Protein AF-A0A1A6GNC2-F1 (afdb_monomer_lite)

Radius of gyration: 44.25 Å; chains: 1; bounding box: 92×24×127 Å

Secondary structure (DSSP, 8-state):
-HHHHHHHHHHHHHHHHHHHHHHHHHHHHHHHHHHHHHHHHHHHHHHHHHHHHHHHHHHHHHHHHHHHHHHHHHHHHHS---HHHHHHHHH--SSSHHHHHHHHHHHHHHHHHHT--PPTTGGG-HHHHHHHHHHHHHHHHHH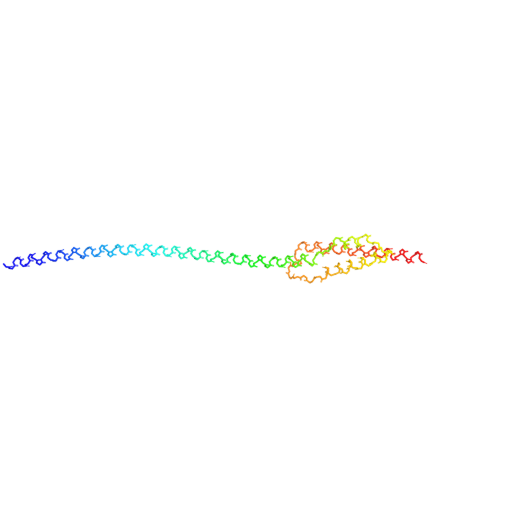HHHHHHHHHHHH--

Sequence (157 aa):
ANIQSIMASEKQVNILMQLLDEALKEVDQIELKLSSYEEMLQSVKEQMDQISESNHLIHLSNTNNVKLLSEIEFLVNHMDLAKGHIKALQEGDLASSRGIEACTNAADALLQCMNVALRPGHDMLLAIKQQQQRFSDLREHFARRLASHLNNVFVQQ

Structure (mmCIF, N/CA/C/O backbone):
data_AF-A0A1A6GNC2-F1
#
_entry.id   AF-A0A1A6GNC2-F1
#
loop_
_atom_site.group_PDB
_atom_site.id
_atom_site.type_symbol
_atom_site.label_atom_id
_atom_site.label_alt_id
_atom_site.label_comp_id
_atom_site.label_asym_id
_atom_site.label_entity_id
_atom_site.label_seq_id
_atom_site.pdbx_PDB_ins_code
_atom_site.Cartn_x
_atom_site.Cartn_y
_atom_site.Cartn_z
_atom_site.occupancy
_atom_site.B_iso_or_equiv
_atom_site.auth_seq_id
_atom_site.auth_comp_id
_atom_site.auth_asym_id
_atom_site.auth_atom_id
_atom_site.pdbx_PDB_model_num
ATOM 1 N N . ALA A 1 1 ? -62.355 -11.485 84.375 1.00 57.66 1 ALA A N 1
ATOM 2 C CA . ALA A 1 1 ? -62.751 -11.406 82.954 1.00 57.66 1 ALA A CA 1
ATOM 3 C C . ALA A 1 1 ? -62.058 -10.240 82.237 1.00 57.66 1 ALA A C 1
ATOM 5 O O . ALA A 1 1 ? -61.166 -10.516 81.451 1.00 57.66 1 ALA A O 1
ATOM 6 N N . ASN A 1 2 ? -62.338 -8.967 82.565 1.00 53.59 2 ASN A N 1
ATOM 7 C CA . ASN A 1 2 ? -61.751 -7.816 81.844 1.00 53.59 2 ASN A CA 1
ATOM 8 C C . ASN A 1 2 ? -60.217 -7.737 81.862 1.00 53.59 2 ASN A C 1
ATOM 10 O O . ASN A 1 2 ? -59.617 -7.505 80.822 1.00 53.59 2 ASN A O 1
ATOM 14 N N . ILE A 1 3 ? -59.569 -7.976 83.005 1.00 56.94 3 ILE A N 1
ATOM 15 C CA . ILE A 1 3 ? -58.102 -7.871 83.107 1.00 56.94 3 ILE A CA 1
ATOM 16 C C . ILE A 1 3 ? -57.398 -8.954 82.269 1.00 56.94 3 ILE A C 1
ATOM 18 O O . ILE A 1 3 ? -56.409 -8.669 81.609 1.00 56.94 3 ILE A O 1
ATOM 22 N N . GLN A 1 4 ? -57.939 -10.176 82.216 1.00 58.88 4 GLN A N 1
ATOM 23 C CA . GLN A 1 4 ? -57.371 -11.258 81.401 1.00 58.88 4 GLN A CA 1
ATOM 24 C C . GLN A 1 4 ? -57.557 -11.027 79.893 1.00 58.88 4 GLN A C 1
ATOM 26 O O . GLN A 1 4 ? -56.637 -11.314 79.135 1.00 58.88 4 GLN A O 1
ATOM 31 N N . SER A 1 5 ? -58.694 -10.472 79.452 1.00 62.88 5 SER A N 1
ATOM 32 C CA . SER A 1 5 ? -58.892 -10.082 78.045 1.00 62.88 5 SER A CA 1
ATOM 33 C C . SER A 1 5 ? -58.015 -8.896 77.633 1.00 62.88 5 SER A C 1
ATOM 35 O O . SER A 1 5 ? -57.469 -8.911 76.535 1.00 62.88 5 SER A O 1
ATOM 37 N N . ILE A 1 6 ? -57.822 -7.908 78.516 1.00 64.94 6 ILE A N 1
ATOM 38 C CA . ILE A 1 6 ? -56.911 -6.776 78.277 1.00 64.94 6 ILE A CA 1
ATOM 39 C C . ILE A 1 6 ? -55.458 -7.269 78.185 1.00 64.94 6 ILE A C 1
ATOM 41 O O . ILE A 1 6 ? -54.775 -6.954 77.217 1.00 64.94 6 ILE A O 1
ATOM 45 N N . MET A 1 7 ? -55.010 -8.127 79.111 1.00 67.25 7 MET A N 1
ATOM 46 C CA . MET A 1 7 ? -53.660 -8.713 79.071 1.00 67.25 7 MET A CA 1
ATOM 47 C C . MET A 1 7 ? -53.435 -9.632 77.856 1.00 67.25 7 MET A C 1
ATOM 49 O O . MET A 1 7 ? -52.327 -9.696 77.325 1.00 67.25 7 MET A O 1
ATOM 53 N N . ALA A 1 8 ? -54.460 -10.359 77.396 1.00 69.38 8 ALA A N 1
ATOM 54 C CA . ALA A 1 8 ? -54.370 -11.168 76.177 1.00 69.38 8 ALA A CA 1
ATOM 55 C C . ALA A 1 8 ? -54.238 -10.295 74.916 1.00 69.38 8 ALA A C 1
ATOM 57 O O . ALA A 1 8 ? -53.436 -10.612 74.037 1.00 69.38 8 ALA A O 1
ATOM 58 N N . SER A 1 9 ? -54.962 -9.172 74.863 1.00 74.56 9 SER A N 1
ATOM 59 C CA . SER A 1 9 ? -54.850 -8.183 73.786 1.00 74.56 9 SER A CA 1
ATOM 60 C C . SER A 1 9 ? -53.475 -7.508 73.776 1.00 74.56 9 SER A C 1
ATOM 62 O O . SER A 1 9 ? -52.894 -7.314 72.715 1.00 74.56 9 SER A O 1
ATOM 64 N N . GLU A 1 10 ? -52.915 -7.201 74.945 1.00 78.88 10 GLU A N 1
ATOM 65 C CA . GLU A 1 10 ? -51.583 -6.601 75.088 1.00 78.88 10 GLU A CA 1
ATOM 66 C C . GLU A 1 10 ? -50.467 -7.556 74.624 1.00 78.88 10 GLU A C 1
ATOM 68 O O . GLU A 1 10 ? -49.532 -7.152 73.931 1.00 78.88 10 GLU A O 1
ATOM 73 N N . LYS A 1 11 ? -50.600 -8.861 74.908 1.00 80.69 11 LYS A N 1
ATOM 74 C CA . LYS A 1 11 ? -49.716 -9.891 74.336 1.00 80.69 11 LYS A CA 1
ATOM 75 C C . LYS A 1 11 ? -49.821 -9.976 72.813 1.00 80.69 11 LYS A C 1
ATOM 77 O O . LYS A 1 11 ? -48.792 -10.080 72.154 1.00 80.69 11 LYS A O 1
ATOM 82 N N . GLN A 1 12 ? -51.030 -9.932 72.253 1.00 80.69 12 GLN A N 1
ATOM 83 C CA . GLN A 1 12 ? -51.218 -9.949 70.797 1.00 80.69 12 GLN A CA 1
ATOM 84 C C . GLN A 1 12 ? -50.633 -8.707 70.118 1.00 80.69 12 GLN A C 1
ATOM 86 O O . GLN A 1 12 ? -49.996 -8.838 69.076 1.00 80.69 12 GLN A O 1
ATOM 91 N N . VAL A 1 13 ? -50.786 -7.525 70.721 1.00 86.50 13 VAL A N 1
ATOM 92 C CA . VAL A 1 13 ? -50.178 -6.282 70.220 1.00 86.50 13 VAL A CA 1
ATOM 93 C C . VAL A 1 13 ? -48.650 -6.371 70.241 1.00 86.50 13 VAL A C 1
ATOM 95 O O . VAL A 1 13 ? -48.017 -6.014 69.254 1.00 86.50 13 VAL A O 1
ATOM 98 N N . ASN A 1 14 ? -48.049 -6.917 71.301 1.00 86.81 14 ASN A N 1
ATOM 99 C CA . ASN A 1 14 ? -46.596 -7.115 71.359 1.00 86.81 14 ASN A CA 1
ATOM 100 C C . ASN A 1 14 ? -46.074 -8.083 70.285 1.00 86.81 14 ASN A C 1
ATOM 102 O O . ASN A 1 14 ? -45.029 -7.828 69.694 1.00 86.81 14 ASN A O 1
ATOM 106 N N . ILE A 1 15 ? -46.802 -9.167 69.998 1.00 89.56 15 ILE A N 1
ATOM 107 C CA . ILE A 1 15 ? -46.438 -10.098 68.916 1.00 89.56 15 ILE A CA 1
ATOM 108 C C . ILE A 1 15 ? -46.530 -9.399 67.554 1.00 89.56 15 ILE A C 1
ATOM 110 O O . ILE A 1 15 ? -45.637 -9.548 66.725 1.00 89.56 15 ILE A O 1
ATOM 114 N N . LEU A 1 16 ? -47.582 -8.608 67.323 1.00 89.62 16 LEU A N 1
ATOM 115 C CA . LEU A 1 16 ? -47.732 -7.843 66.085 1.00 89.62 16 LEU A CA 1
ATOM 116 C C . LEU A 1 16 ? -46.594 -6.826 65.900 1.00 89.62 16 LEU A C 1
ATOM 118 O O . LEU A 1 16 ? -46.073 -6.700 64.797 1.00 89.62 16 LEU A O 1
ATOM 122 N N . MET A 1 17 ? -46.186 -6.144 66.975 1.00 92.19 17 MET A N 1
ATOM 123 C CA . MET A 1 17 ? -45.038 -5.231 66.963 1.00 92.19 17 MET A CA 1
ATOM 124 C C . MET A 1 17 ? -43.734 -5.960 66.614 1.00 92.19 17 MET A C 1
ATOM 126 O O . MET A 1 17 ? -42.977 -5.469 65.787 1.00 92.19 17 MET A O 1
ATOM 130 N N . GLN A 1 18 ? -43.503 -7.157 67.163 1.00 93.06 18 GLN A N 1
ATOM 131 C CA . GLN A 1 18 ? -42.331 -7.969 66.811 1.00 93.06 18 GLN A CA 1
ATOM 132 C C . GLN A 1 18 ? -42.331 -8.397 65.340 1.00 93.06 18 GLN A C 1
ATOM 134 O O . GLN A 1 18 ? -41.301 -8.300 64.681 1.00 93.06 18 GLN A O 1
ATOM 139 N N . LEU A 1 19 ? -43.479 -8.826 64.808 1.00 93.81 19 LEU A N 1
ATOM 140 C CA . LEU A 1 19 ? -43.601 -9.200 63.395 1.00 93.81 19 LEU A CA 1
ATOM 141 C C . LEU A 1 19 ? -43.381 -8.003 62.459 1.00 93.81 19 LEU A C 1
ATOM 143 O O . LEU A 1 19 ? -42.813 -8.168 61.383 1.00 93.81 19 LEU A O 1
ATOM 147 N N . LEU A 1 20 ? -43.809 -6.800 62.859 1.00 93.75 20 LEU A N 1
ATOM 148 C CA . LEU A 1 20 ? -43.528 -5.564 62.124 1.00 93.75 20 LEU A CA 1
ATOM 149 C C . LEU A 1 20 ? -42.040 -5.208 62.159 1.00 93.75 20 LEU A C 1
ATOM 151 O O . LEU A 1 20 ? -41.492 -4.864 61.116 1.00 93.75 20 LEU A O 1
ATOM 155 N N . ASP A 1 21 ? -41.378 -5.338 63.310 1.00 94.75 21 ASP A N 1
ATOM 156 C CA . ASP A 1 21 ? -39.931 -5.119 63.427 1.00 94.75 21 ASP A CA 1
ATOM 157 C C . ASP A 1 21 ? -39.128 -6.128 62.588 1.00 94.75 21 ASP A C 1
ATOM 159 O O . ASP A 1 21 ? -38.115 -5.774 61.984 1.00 94.75 21 ASP A O 1
ATOM 163 N N . GLU A 1 22 ? -39.563 -7.388 62.531 1.00 95.31 22 GLU A N 1
ATOM 164 C CA . GLU A 1 22 ? -38.965 -8.406 61.660 1.00 95.31 22 GLU A CA 1
ATOM 165 C C . GLU A 1 22 ? -39.193 -8.087 60.181 1.00 95.31 22 GLU A C 1
ATOM 167 O O . GLU A 1 22 ? -38.243 -8.113 59.401 1.00 95.31 22 GLU A O 1
ATOM 172 N N . ALA A 1 23 ? -40.416 -7.715 59.796 1.00 94.75 23 ALA A N 1
ATOM 173 C CA . ALA A 1 23 ? -40.721 -7.313 58.426 1.00 94.75 23 ALA A CA 1
ATOM 174 C C . ALA A 1 23 ? -39.922 -6.072 57.995 1.00 94.75 23 ALA A C 1
ATOM 176 O O . ALA A 1 23 ? -39.425 -6.037 56.873 1.00 94.75 23 ALA A O 1
ATOM 177 N N . LEU A 1 24 ? -39.750 -5.086 58.883 1.00 95.75 24 LEU A N 1
ATOM 178 C CA . LEU A 1 24 ? -38.905 -3.915 58.637 1.00 95.75 24 LEU A CA 1
ATOM 179 C C . LEU A 1 24 ? -37.448 -4.320 58.394 1.00 95.75 24 LEU A C 1
ATOM 181 O O . LEU A 1 24 ? -36.863 -3.903 57.402 1.00 95.75 24 LEU A O 1
ATOM 185 N N . LYS A 1 25 ? -36.886 -5.209 59.223 1.00 96.12 25 LYS A N 1
ATOM 186 C CA . LYS A 1 25 ? -35.518 -5.719 59.021 1.00 96.12 25 LYS A CA 1
ATOM 187 C C . LYS A 1 25 ? -35.349 -6.478 57.708 1.00 96.12 25 LYS A C 1
ATOM 189 O O . LYS A 1 25 ? -34.289 -6.395 57.091 1.00 96.12 25 LYS A O 1
ATOM 194 N N . GLU A 1 26 ? -36.349 -7.254 57.298 1.00 96.44 26 GLU A N 1
ATOM 195 C CA . GLU A 1 26 ? -36.322 -7.950 56.007 1.00 96.44 26 GLU A CA 1
ATOM 196 C C . GLU A 1 26 ? -36.377 -6.956 54.839 1.00 96.44 26 GLU A C 1
ATOM 198 O O . GLU A 1 26 ? -35.635 -7.113 53.868 1.00 96.44 26 GLU A O 1
ATOM 203 N N . VAL A 1 27 ? -37.187 -5.896 54.945 1.00 97.38 27 VAL A N 1
ATOM 204 C CA . VAL A 1 27 ? -37.217 -4.806 53.957 1.00 97.38 27 VAL A CA 1
ATOM 205 C C . VAL A 1 27 ? -35.861 -4.103 53.877 1.00 97.38 27 VAL A C 1
ATOM 207 O O . VAL A 1 27 ? -35.333 -3.980 52.774 1.00 97.38 27 VAL A O 1
ATOM 210 N N . ASP A 1 28 ? -35.241 -3.757 55.008 1.00 96.88 28 ASP A N 1
ATOM 211 C CA . ASP A 1 28 ? -33.906 -3.139 55.040 1.00 96.88 28 ASP A CA 1
ATOM 212 C C . ASP A 1 28 ? -32.854 -4.025 54.343 1.00 96.88 28 ASP A C 1
ATOM 214 O O . ASP A 1 28 ? -32.005 -3.553 53.582 1.00 96.88 28 ASP A O 1
ATOM 218 N N . GLN A 1 29 ? -32.913 -5.345 54.553 1.00 97.25 29 GLN A N 1
ATOM 219 C CA . GLN A 1 29 ? -32.022 -6.287 53.868 1.00 97.25 29 GLN A CA 1
ATOM 220 C C . GLN A 1 29 ? -32.273 -6.353 52.359 1.00 97.25 29 GLN A C 1
ATOM 222 O O . GLN A 1 29 ? -31.327 -6.544 51.587 1.00 97.25 29 GLN A O 1
ATOM 227 N N . ILE A 1 30 ? -33.531 -6.251 51.927 1.00 97.19 30 ILE A N 1
ATOM 228 C CA . ILE A 1 30 ? -33.885 -6.209 50.506 1.00 97.19 30 ILE A CA 1
ATOM 229 C C . ILE A 1 30 ? -33.361 -4.917 49.878 1.00 97.19 30 ILE A C 1
ATOM 231 O O . ILE A 1 30 ? -32.757 -4.990 48.809 1.00 97.19 30 ILE A O 1
ATOM 235 N N . GLU A 1 31 ? -33.521 -3.770 50.539 1.00 97.12 31 GLU A N 1
ATOM 236 C CA . GLU A 1 31 ? -32.991 -2.488 50.065 1.00 97.12 31 GLU A CA 1
ATOM 237 C C . GLU A 1 31 ? -31.472 -2.549 49.876 1.00 97.12 31 GLU A C 1
ATOM 239 O O . GLU A 1 31 ? -30.977 -2.228 48.797 1.00 97.12 31 GLU A O 1
ATOM 244 N N . LEU A 1 32 ? -30.735 -3.083 50.856 1.00 97.50 32 LEU A N 1
ATOM 245 C CA . LEU A 1 32 ? -29.282 -3.259 50.748 1.00 97.50 32 LEU A CA 1
ATOM 246 C C . LEU A 1 32 ? -28.876 -4.150 49.563 1.00 97.50 32 LEU A C 1
ATOM 248 O O . LEU A 1 32 ? -27.915 -3.850 48.850 1.00 97.50 32 LEU A O 1
ATOM 252 N N . LYS A 1 33 ? -29.604 -5.250 49.328 1.00 97.44 33 LYS A N 1
ATOM 253 C CA . LYS A 1 33 ? -29.352 -6.135 48.177 1.00 97.44 33 LYS A CA 1
ATOM 254 C C . LYS A 1 33 ? -29.644 -5.431 46.855 1.00 97.44 33 LYS A C 1
ATOM 256 O O . LYS A 1 33 ? -28.870 -5.590 45.914 1.00 97.44 33 LYS A O 1
ATOM 261 N N . LEU A 1 34 ? -30.727 -4.656 46.781 1.00 97.75 34 LEU A N 1
ATOM 262 C CA . LEU A 1 34 ? -31.073 -3.883 45.589 1.00 97.75 34 LEU A CA 1
ATOM 263 C C . LEU A 1 34 ? -30.001 -2.839 45.273 1.00 97.75 34 LEU A C 1
ATOM 265 O O . LEU A 1 34 ? -29.560 -2.784 44.128 1.00 97.75 34 LEU A O 1
ATOM 269 N N . SER A 1 35 ? -29.513 -2.099 46.273 1.00 97.69 35 SER A N 1
ATOM 270 C CA . SER A 1 35 ? -28.407 -1.155 46.082 1.00 97.69 35 SER A CA 1
ATOM 271 C C . SER A 1 35 ? -27.143 -1.852 45.571 1.00 97.69 35 SER A C 1
ATOM 273 O O . SER A 1 35 ? -26.527 -1.386 44.616 1.00 97.69 35 SER A O 1
ATOM 275 N N . SER A 1 36 ? -26.794 -3.019 46.124 1.00 97.56 36 SER A N 1
ATOM 276 C CA . SER A 1 36 ? -25.643 -3.795 45.641 1.00 97.56 36 SER A CA 1
ATOM 277 C C . SER A 1 36 ? -25.807 -4.263 44.189 1.00 97.56 36 SER A C 1
ATOM 279 O O . SER A 1 36 ? -24.842 -4.255 43.420 1.00 97.56 36 SER A O 1
ATOM 281 N N . TYR A 1 37 ? -27.017 -4.659 43.786 1.00 97.94 37 TYR A N 1
ATOM 282 C CA . TYR A 1 37 ? -27.285 -5.025 42.396 1.00 97.94 37 TYR A CA 1
ATOM 283 C C . TYR A 1 37 ? -27.235 -3.825 41.455 1.00 97.94 37 TYR A C 1
ATOM 285 O O . TYR A 1 37 ? -26.722 -3.963 40.346 1.00 97.94 37 TYR A O 1
ATOM 293 N N . GLU A 1 38 ? -27.722 -2.661 41.877 1.00 97.56 38 GLU A N 1
ATOM 294 C CA . GLU A 1 38 ? -27.645 -1.434 41.086 1.00 97.56 38 GLU A CA 1
ATOM 295 C C . GLU A 1 38 ? -26.189 -1.020 40.832 1.00 97.56 38 GLU A C 1
ATOM 297 O O . GLU A 1 38 ? -25.813 -0.778 39.684 1.00 97.56 38 GLU A O 1
ATOM 302 N N . GLU A 1 39 ? -25.336 -1.061 41.861 1.00 97.50 39 GLU A N 1
ATOM 303 C CA . GLU A 1 39 ? -23.894 -0.814 41.723 1.00 97.50 39 GLU A CA 1
ATOM 304 C C . GLU A 1 39 ? -23.226 -1.807 40.760 1.00 97.50 39 GLU A C 1
ATOM 306 O O . GLU A 1 39 ? -22.443 -1.418 39.888 1.00 97.50 39 GLU A O 1
ATOM 311 N N . MET A 1 40 ? -23.561 -3.097 40.868 1.00 97.50 40 MET A N 1
ATOM 312 C CA . MET A 1 40 ? -23.020 -4.125 39.977 1.00 97.50 40 MET A CA 1
ATOM 313 C C . MET A 1 40 ? -23.454 -3.907 38.524 1.00 97.50 40 MET A C 1
ATOM 315 O O . MET A 1 40 ? -22.629 -4.002 37.615 1.00 97.50 40 MET A O 1
ATOM 319 N N . LEU A 1 41 ? -24.732 -3.597 38.290 1.00 97.81 41 LEU A N 1
ATOM 320 C CA . LEU A 1 41 ? -25.258 -3.328 36.952 1.00 97.81 41 LEU A CA 1
ATOM 321 C C . LEU A 1 41 ? -24.622 -2.080 36.339 1.00 97.81 41 LEU A C 1
ATOM 323 O O . LEU A 1 41 ? -24.291 -2.089 35.152 1.00 97.81 41 LEU A O 1
ATOM 327 N N . GLN A 1 42 ? -24.405 -1.039 37.141 1.00 97.88 42 GLN A N 1
ATOM 328 C CA . GLN A 1 42 ? -23.724 0.171 36.700 1.00 97.88 42 GLN A CA 1
ATOM 329 C C . GLN A 1 42 ? -22.273 -0.126 36.294 1.00 97.88 42 GLN A C 1
ATOM 331 O O . GLN A 1 42 ? -21.848 0.276 35.212 1.00 97.88 42 GLN A O 1
ATOM 336 N N . SER A 1 43 ? -21.547 -0.925 37.083 1.00 97.69 43 SER A N 1
ATOM 337 C CA . SER A 1 43 ? -20.186 -1.353 36.734 1.00 97.69 43 SER A CA 1
ATOM 338 C C . SER A 1 43 ? -20.143 -2.177 35.440 1.00 97.69 43 SER A C 1
ATOM 340 O O . SER A 1 43 ? -19.301 -1.936 34.574 1.00 97.69 43 SER A O 1
ATOM 342 N N . VAL A 1 44 ? -21.078 -3.117 35.264 1.00 98.06 44 VAL A N 1
ATOM 343 C CA . VAL A 1 44 ? -21.183 -3.918 34.031 1.00 98.06 44 VAL A CA 1
ATOM 344 C C . VAL A 1 44 ? -21.476 -3.030 32.822 1.00 98.06 44 VAL A C 1
ATOM 346 O O . VAL A 1 44 ? -20.895 -3.236 31.757 1.00 98.06 44 VAL A O 1
ATOM 349 N N . LYS A 1 45 ? -22.346 -2.027 32.974 1.00 97.75 45 LYS A N 1
ATOM 350 C CA . LYS A 1 45 ? -22.662 -1.071 31.910 1.00 97.75 45 LYS A CA 1
ATOM 351 C C . LYS A 1 45 ? -21.429 -0.274 31.486 1.00 97.75 45 LYS A C 1
ATOM 353 O O . LYS A 1 45 ? -21.129 -0.220 30.299 1.00 97.75 45 LYS A O 1
ATOM 358 N N . GLU A 1 46 ? -20.681 0.270 32.442 1.00 97.56 46 GLU A N 1
ATOM 359 C CA . GLU A 1 46 ? -19.445 1.012 32.161 1.00 97.56 46 GLU A CA 1
ATOM 360 C C . GLU A 1 46 ? -18.406 0.146 31.441 1.00 97.56 46 GLU A C 1
ATOM 362 O O . GLU A 1 46 ? -17.764 0.593 30.490 1.00 97.56 46 GLU A O 1
ATOM 367 N N . GLN A 1 47 ? -18.273 -1.121 31.842 1.00 97.75 47 GLN A N 1
ATOM 368 C CA . GLN A 1 47 ? -17.402 -2.072 31.152 1.00 97.75 47 GLN A CA 1
ATOM 369 C C . GLN A 1 47 ? -17.882 -2.363 29.724 1.00 97.75 47 GLN A C 1
ATOM 371 O O . GLN A 1 47 ? -17.064 -2.429 28.806 1.00 97.75 47 GLN A O 1
ATOM 376 N N . MET A 1 48 ? -19.192 -2.514 29.502 1.00 97.31 48 MET A N 1
ATOM 377 C CA . MET A 1 48 ? -19.741 -2.698 28.154 1.00 97.31 48 MET A CA 1
ATOM 378 C C . MET A 1 48 ? -19.496 -1.485 27.257 1.00 97.31 48 MET A C 1
ATOM 380 O O . MET A 1 48 ? -19.144 -1.668 26.090 1.00 97.31 48 MET A O 1
ATOM 384 N N . ASP A 1 49 ? -19.627 -0.271 27.789 1.00 97.81 49 ASP A N 1
ATOM 385 C CA . ASP A 1 49 ? -19.357 0.959 27.043 1.00 97.81 49 ASP A CA 1
ATOM 386 C C . ASP A 1 49 ? -17.882 1.019 26.606 1.00 97.81 49 ASP A C 1
ATOM 388 O O . ASP A 1 49 ? -17.591 1.258 25.431 1.00 97.81 49 ASP A O 1
ATOM 392 N N . GLN A 1 50 ? -16.949 0.672 27.502 1.00 97.69 50 GLN A N 1
ATOM 393 C CA . GLN A 1 50 ? -15.517 0.575 27.180 1.00 97.69 50 GLN A CA 1
ATOM 394 C C . GLN A 1 50 ? -15.220 -0.495 26.118 1.00 97.69 50 GLN A C 1
ATOM 396 O O . GLN A 1 50 ? -14.427 -0.267 25.200 1.00 97.69 50 GLN A O 1
ATOM 401 N N . ILE A 1 51 ? -15.860 -1.666 26.207 1.00 97.56 51 ILE A N 1
ATOM 402 C CA . ILE A 1 51 ? -15.712 -2.736 25.208 1.00 97.56 51 ILE A CA 1
ATOM 403 C C . ILE A 1 51 ? -16.251 -2.281 23.848 1.00 97.56 51 ILE A C 1
ATOM 405 O O . ILE A 1 51 ? -15.631 -2.548 22.817 1.00 97.56 51 ILE A O 1
ATOM 409 N N . SER A 1 52 ? -17.390 -1.589 23.829 1.00 97.81 52 SER A N 1
ATOM 410 C CA . SER A 1 52 ? -17.998 -1.059 22.608 1.00 97.81 52 SER A CA 1
ATOM 411 C C . SER A 1 52 ? -17.073 -0.059 21.911 1.00 97.81 52 SER A C 1
ATOM 413 O O . SER A 1 52 ? -16.815 -0.183 20.710 1.00 97.81 52 SER A O 1
ATOM 415 N N . GLU A 1 53 ? -16.492 0.874 22.669 1.00 97.88 53 GLU A N 1
ATOM 416 C CA . GLU A 1 53 ? -15.514 1.833 22.152 1.00 97.88 53 GLU A CA 1
ATOM 417 C C . GLU A 1 53 ? -14.253 1.129 21.628 1.00 97.88 53 GLU A C 1
ATOM 419 O O . GLU A 1 53 ? -13.804 1.396 20.510 1.00 97.88 53 GLU A O 1
ATOM 424 N N . SER A 1 54 ? -13.723 0.163 22.382 1.00 97.88 54 SER A N 1
ATOM 425 C CA . SER A 1 54 ? -12.567 -0.632 21.959 1.00 97.88 54 SER A CA 1
ATOM 426 C C . SER A 1 54 ? -12.831 -1.366 20.640 1.00 97.88 54 SER A C 1
ATOM 428 O O . SER A 1 54 ? -12.036 -1.279 19.701 1.00 97.88 54 SER A O 1
ATOM 430 N N . ASN A 1 55 ? -13.989 -2.019 20.517 1.00 98.12 55 ASN A N 1
ATOM 431 C CA . ASN A 1 55 ? -14.396 -2.694 19.288 1.00 98.12 55 ASN A CA 1
ATOM 432 C C . ASN A 1 55 ? -14.529 -1.714 18.120 1.00 98.12 55 ASN A C 1
ATOM 434 O O . ASN A 1 55 ? -14.093 -2.023 17.010 1.00 98.12 55 ASN A O 1
ATOM 438 N N . HIS A 1 56 ? -15.081 -0.520 18.352 1.00 98.19 56 HIS A N 1
ATOM 439 C CA . HIS A 1 56 ? -15.163 0.512 17.324 1.00 98.19 56 HIS A CA 1
ATOM 440 C C . HIS A 1 56 ? -13.773 0.899 16.796 1.00 98.19 56 HIS A C 1
ATOM 442 O O . HIS A 1 56 ? -13.562 0.934 15.580 1.00 98.19 56 HIS A O 1
ATOM 448 N N . LEU A 1 57 ? -12.801 1.106 17.689 1.00 98.25 57 LEU A N 1
ATOM 449 C CA . LEU A 1 57 ? -11.419 1.416 17.312 1.00 98.25 57 LEU A CA 1
ATOM 450 C C . LEU A 1 57 ? -10.750 0.262 16.553 1.00 98.25 57 LEU A C 1
ATOM 452 O O . LEU A 1 57 ? -10.051 0.501 15.566 1.00 98.25 57 LEU A O 1
ATOM 456 N N . ILE A 1 58 ? -10.999 -0.987 16.956 1.00 98.25 58 ILE A N 1
ATOM 457 C CA . ILE A 1 58 ? -10.513 -2.177 16.241 1.00 98.25 58 ILE A CA 1
ATOM 458 C C . ILE A 1 58 ? -11.096 -2.226 14.825 1.00 98.25 58 ILE A C 1
ATOM 460 O O . ILE A 1 58 ? -10.356 -2.409 13.857 1.00 98.25 58 ILE A O 1
ATOM 464 N N . HIS A 1 59 ? -12.406 -2.019 14.670 1.00 98.25 59 HIS A N 1
ATOM 465 C CA . HIS A 1 59 ? -13.056 -2.000 13.360 1.00 98.25 59 HIS A CA 1
ATOM 466 C C . HIS A 1 59 ? -12.534 -0.875 12.463 1.00 98.25 59 HIS A C 1
ATOM 468 O O . HIS A 1 59 ? -12.297 -1.097 11.269 1.00 98.25 59 HIS A O 1
ATOM 474 N N . LEU A 1 60 ? -12.307 0.312 13.026 1.00 98.44 60 LEU A N 1
ATOM 475 C CA . LEU A 1 60 ? -11.722 1.437 12.305 1.00 98.44 60 LEU A CA 1
ATOM 476 C C . LEU A 1 60 ? -10.291 1.122 11.851 1.00 98.44 60 LEU A C 1
ATOM 478 O O . LEU A 1 60 ? -9.961 1.311 10.680 1.00 98.44 60 LEU A O 1
ATOM 482 N N . SER A 1 61 ? -9.464 0.580 12.748 1.00 98.44 61 SER A N 1
ATOM 483 C CA . SER A 1 61 ? -8.095 0.153 12.444 1.00 98.44 61 SER A CA 1
ATOM 484 C C . SER A 1 61 ? -8.065 -0.899 11.333 1.00 98.44 61 SER A C 1
ATOM 486 O O . SER A 1 61 ? -7.347 -0.743 10.348 1.00 98.44 61 SER A O 1
ATOM 488 N N . ASN A 1 62 ? -8.923 -1.919 11.413 1.00 98.31 62 ASN A N 1
ATOM 489 C CA . ASN A 1 62 ? -9.037 -2.949 10.380 1.00 98.31 62 ASN A CA 1
ATOM 490 C C . ASN A 1 62 ? -9.454 -2.366 9.026 1.00 98.31 62 ASN A C 1
ATOM 492 O O . ASN A 1 62 ? -8.862 -2.699 8.001 1.00 98.31 62 ASN A O 1
ATOM 496 N N . THR A 1 63 ? -10.425 -1.452 9.020 1.00 98.56 63 THR A N 1
ATOM 497 C CA . THR A 1 63 ? -10.855 -0.757 7.798 1.00 98.56 63 THR A CA 1
ATOM 498 C C . THR A 1 63 ? -9.705 0.039 7.183 1.00 98.56 63 THR A C 1
ATOM 500 O O . THR A 1 63 ? -9.497 -0.006 5.969 1.00 98.56 63 THR A O 1
ATOM 503 N N . ASN A 1 64 ? -8.931 0.741 8.011 1.00 98.31 64 ASN A N 1
ATOM 504 C CA . ASN A 1 64 ? -7.767 1.494 7.561 1.00 98.31 64 ASN A CA 1
ATOM 505 C C . ASN A 1 64 ? -6.680 0.567 7.010 1.00 98.31 64 ASN A C 1
ATOM 507 O O . ASN A 1 64 ? -6.154 0.845 5.939 1.00 98.31 64 ASN A O 1
ATOM 511 N N . ASN A 1 65 ? -6.395 -0.555 7.672 1.00 98.44 65 ASN A N 1
ATOM 512 C CA . ASN A 1 65 ? -5.403 -1.529 7.213 1.00 98.44 65 ASN A CA 1
ATOM 513 C C . ASN A 1 65 ? -5.770 -2.138 5.857 1.00 98.44 65 ASN A C 1
ATOM 515 O O . ASN A 1 65 ? -4.907 -2.237 4.990 1.00 98.44 65 ASN A O 1
ATOM 519 N N . VAL A 1 66 ? -7.042 -2.485 5.635 1.00 98.50 66 VAL A N 1
ATOM 520 C CA . VAL A 1 66 ? -7.508 -2.989 4.331 1.00 98.50 66 VAL A CA 1
ATOM 521 C C . VAL A 1 66 ? -7.334 -1.929 3.240 1.00 98.50 66 VAL A C 1
ATOM 523 O O . VAL A 1 66 ? -6.834 -2.236 2.158 1.00 98.50 66 VAL A O 1
ATOM 526 N N . LYS A 1 67 ? -7.687 -0.668 3.524 1.00 97.69 67 LYS A N 1
ATOM 527 C CA . LYS A 1 67 ? -7.485 0.438 2.575 1.00 97.69 67 LYS A CA 1
ATOM 528 C C . LYS A 1 67 ? -6.003 0.653 2.279 1.00 97.69 67 LYS A C 1
ATOM 530 O O . LYS A 1 67 ? -5.622 0.682 1.115 1.00 97.69 67 LYS A O 1
ATOM 535 N N . LEU A 1 68 ? -5.165 0.738 3.310 1.00 96.88 68 LEU A N 1
ATOM 536 C CA . LEU A 1 68 ? -3.719 0.909 3.168 1.00 96.88 68 LEU A CA 1
ATOM 537 C C . LEU A 1 68 ? -3.089 -0.225 2.358 1.00 96.88 68 LEU A C 1
ATOM 539 O O . LEU A 1 68 ? -2.285 0.047 1.470 1.00 96.88 68 LEU A O 1
ATOM 543 N N . LEU A 1 69 ? -3.484 -1.475 2.614 1.00 97.69 69 LEU A N 1
ATOM 544 C CA . LEU A 1 69 ? -3.033 -2.621 1.830 1.00 97.69 69 LEU A CA 1
ATOM 545 C C . LEU A 1 69 ? -3.398 -2.449 0.353 1.00 97.69 69 LEU A C 1
ATOM 547 O O . LEU A 1 69 ? -2.523 -2.572 -0.495 1.00 97.69 69 LEU A O 1
ATOM 551 N N . SER A 1 70 ? -4.645 -2.078 0.052 1.00 97.19 70 SER A N 1
ATOM 552 C CA . SER A 1 70 ? -5.085 -1.877 -1.334 1.00 97.19 70 SER A CA 1
ATOM 553 C C . SER A 1 70 ? -4.324 -0.755 -2.058 1.00 97.19 70 SER A C 1
ATOM 555 O O . SER A 1 70 ? -4.054 -0.861 -3.255 1.00 97.19 70 SER A O 1
ATOM 557 N N . GLU A 1 71 ? -3.938 0.308 -1.341 1.00 95.56 71 GLU A N 1
ATOM 558 C CA . GLU A 1 71 ? -3.114 1.387 -1.898 1.00 95.56 71 GLU A CA 1
ATOM 559 C C . GLU A 1 71 ? -1.679 0.917 -2.170 1.00 95.56 71 GLU A C 1
ATOM 561 O O . GLU A 1 71 ? -1.118 1.196 -3.232 1.00 95.56 71 GLU A O 1
ATOM 566 N N . ILE A 1 72 ? -1.090 0.149 -1.249 1.00 94.69 72 ILE A N 1
ATOM 567 C CA . ILE A 1 72 ? 0.251 -0.421 -1.422 1.00 94.69 72 ILE A CA 1
ATOM 568 C C . ILE A 1 72 ? 0.266 -1.425 -2.578 1.00 94.69 72 ILE A C 1
ATOM 570 O O . ILE A 1 72 ? 1.160 -1.362 -3.420 1.00 94.69 72 ILE A O 1
ATOM 574 N N . GLU A 1 73 ? -0.719 -2.317 -2.662 1.00 95.88 73 GLU A N 1
ATOM 575 C CA . GLU A 1 73 ? -0.850 -3.280 -3.760 1.00 95.88 73 GLU A CA 1
ATOM 576 C C . GLU A 1 73 ? -0.984 -2.571 -5.109 1.00 95.88 73 GLU A C 1
ATOM 578 O O . GLU A 1 73 ? -0.324 -2.953 -6.076 1.00 95.88 73 GLU A O 1
ATOM 583 N N . PHE A 1 74 ? -1.786 -1.503 -5.184 1.00 95.62 74 PHE A N 1
ATOM 584 C CA . PHE A 1 74 ? -1.871 -0.682 -6.389 1.00 95.62 74 PHE A CA 1
ATOM 585 C C . PHE A 1 74 ? -0.494 -0.148 -6.797 1.00 95.62 74 PHE A C 1
ATOM 587 O O . PHE A 1 74 ? -0.095 -0.312 -7.950 1.00 95.62 74 PHE A O 1
ATOM 594 N N . LEU A 1 75 ? 0.247 0.447 -5.859 1.00 94.62 75 LEU A N 1
ATOM 595 C CA . LEU A 1 75 ? 1.566 1.012 -6.134 1.00 94.62 75 LEU A CA 1
ATOM 596 C C . LEU A 1 75 ? 2.571 -0.059 -6.565 1.00 94.62 75 LEU A C 1
ATOM 598 O O . LEU A 1 75 ? 3.230 0.117 -7.584 1.00 94.62 75 LEU A O 1
ATOM 602 N N . VAL A 1 76 ? 2.668 -1.174 -5.842 1.00 92.19 76 VAL A N 1
ATOM 603 C CA . VAL A 1 76 ? 3.619 -2.258 -6.146 1.00 92.19 76 VAL A CA 1
ATOM 604 C C . VAL A 1 76 ? 3.351 -2.867 -7.522 1.00 92.19 76 VAL A C 1
ATOM 606 O O . VAL A 1 76 ? 4.293 -3.114 -8.268 1.00 92.19 76 VAL A O 1
ATOM 609 N N . ASN A 1 77 ? 2.083 -3.054 -7.890 1.00 91.94 77 ASN A N 1
ATOM 610 C CA . ASN A 1 77 ? 1.726 -3.672 -9.167 1.00 91.94 77 ASN A CA 1
ATOM 611 C C . ASN A 1 77 ? 1.966 -2.767 -10.385 1.00 91.94 77 ASN A C 1
ATOM 613 O O . ASN A 1 77 ? 2.088 -3.276 -11.495 1.00 91.94 77 ASN A O 1
ATOM 617 N N . HIS A 1 78 ? 2.017 -1.444 -10.202 1.00 92.62 78 HIS A N 1
ATOM 618 C CA . HIS A 1 78 ? 2.091 -0.491 -11.318 1.00 92.62 78 HIS A CA 1
ATOM 619 C C . HIS A 1 78 ? 3.410 0.296 -11.371 1.00 92.62 78 HIS A C 1
ATOM 621 O O . HIS A 1 78 ? 3.813 0.750 -12.440 1.00 92.62 78 HIS A O 1
ATOM 627 N N . MET A 1 79 ? 4.111 0.441 -10.243 1.00 93.62 79 MET A N 1
ATOM 628 C CA . MET A 1 79 ? 5.373 1.185 -10.128 1.00 93.62 79 MET A CA 1
ATOM 629 C C . MET A 1 79 ? 6.608 0.273 -10.105 1.00 93.62 79 MET A C 1
ATOM 631 O O . MET A 1 79 ? 7.683 0.703 -9.675 1.00 93.62 79 MET A O 1
ATOM 635 N N . ASP A 1 80 ? 6.487 -0.968 -10.573 1.00 92.88 80 ASP A N 1
ATOM 636 C CA . ASP A 1 80 ? 7.607 -1.898 -10.716 1.00 92.88 80 ASP A CA 1
ATOM 637 C C . ASP A 1 80 ? 7.923 -2.177 -12.187 1.00 92.88 80 ASP A C 1
ATOM 639 O O . ASP A 1 80 ? 7.033 -2.259 -13.030 1.00 92.88 80 ASP A O 1
ATOM 643 N N . LEU A 1 81 ? 9.211 -2.336 -12.487 1.00 95.81 81 LEU A N 1
ATOM 644 C CA . LEU A 1 81 ? 9.688 -2.705 -13.814 1.00 95.81 81 LEU A CA 1
ATOM 645 C C . LEU A 1 81 ? 10.562 -3.949 -13.687 1.00 95.81 81 LEU A C 1
ATOM 647 O O . LEU A 1 81 ? 11.584 -3.943 -12.996 1.00 95.81 81 LEU A O 1
ATOM 651 N N . ALA A 1 82 ? 10.191 -5.013 -14.400 1.00 96.31 82 ALA A N 1
ATOM 652 C CA . ALA A 1 82 ? 10.895 -6.284 -14.316 1.00 96.31 82 ALA A CA 1
ATOM 653 C C . ALA A 1 82 ? 12.397 -6.133 -14.620 1.00 96.31 82 ALA A C 1
ATOM 655 O O . ALA A 1 82 ? 12.806 -5.447 -15.561 1.00 96.31 82 ALA A O 1
ATOM 656 N N . LYS A 1 83 ? 13.241 -6.863 -13.876 1.00 95.94 83 LYS A N 1
ATOM 657 C CA . LYS A 1 83 ? 14.710 -6.831 -14.035 1.00 95.94 83 LYS A CA 1
ATOM 658 C C . LYS A 1 83 ? 15.171 -7.111 -15.472 1.00 95.94 83 LYS A C 1
ATOM 660 O O . LYS A 1 83 ? 16.192 -6.577 -15.895 1.00 95.94 83 LYS A O 1
ATOM 665 N N . GLY A 1 84 ? 14.430 -7.934 -16.217 1.00 97.44 84 GLY A N 1
ATOM 666 C CA . GLY A 1 84 ? 14.699 -8.203 -17.633 1.00 97.44 84 GLY A CA 1
ATOM 667 C C . GLY A 1 84 ? 14.542 -6.963 -18.517 1.00 97.44 84 GLY A C 1
ATOM 668 O O . GLY A 1 84 ? 15.408 -6.704 -19.347 1.00 97.44 84 GLY A O 1
ATOM 669 N N . HIS A 1 85 ? 13.500 -6.157 -18.289 1.00 98.06 85 HIS A N 1
ATOM 670 C CA . HIS A 1 85 ? 13.290 -4.899 -19.007 1.00 98.06 85 HIS A CA 1
ATOM 671 C C . HIS A 1 85 ? 14.367 -3.868 -18.665 1.00 98.06 85 HIS A C 1
ATOM 673 O O . HIS A 1 85 ? 14.913 -3.239 -19.567 1.00 98.06 85 HIS A O 1
ATOM 679 N N . ILE A 1 86 ? 14.749 -3.761 -17.387 1.00 97.88 86 ILE A N 1
ATOM 680 C CA . ILE A 1 86 ? 15.858 -2.890 -16.965 1.00 97.88 86 ILE A CA 1
ATOM 681 C C . ILE A 1 86 ? 17.146 -3.259 -17.717 1.00 97.88 86 ILE A C 1
ATOM 683 O O . ILE A 1 86 ? 17.777 -2.390 -18.317 1.00 97.88 86 ILE A O 1
ATOM 687 N N . LYS A 1 87 ? 17.503 -4.551 -17.754 1.00 97.81 87 LYS A N 1
ATOM 688 C CA . LYS A 1 87 ? 18.685 -5.028 -18.489 1.00 97.81 87 LYS A CA 1
ATOM 689 C C . LYS A 1 87 ? 18.595 -4.767 -19.989 1.00 97.81 87 LYS A C 1
ATOM 691 O O . LYS A 1 87 ? 19.577 -4.333 -20.580 1.00 97.81 87 LYS A O 1
ATOM 696 N N . ALA A 1 88 ? 17.436 -4.996 -20.608 1.00 97.88 88 ALA A N 1
ATOM 697 C CA . ALA A 1 88 ? 17.246 -4.718 -22.030 1.00 97.88 88 ALA A CA 1
ATOM 698 C C . ALA A 1 88 ? 17.496 -3.233 -22.351 1.00 97.88 88 ALA A C 1
ATOM 700 O O . ALA A 1 88 ? 18.247 -2.921 -23.271 1.00 97.88 88 ALA A O 1
ATOM 701 N N . LEU A 1 89 ? 16.968 -2.317 -21.536 1.00 97.69 89 LEU A N 1
ATOM 702 C CA . LEU A 1 89 ? 17.160 -0.875 -21.724 1.00 97.69 89 LEU A CA 1
ATOM 703 C C . LEU A 1 89 ? 18.608 -0.423 -21.476 1.00 97.69 89 LEU A C 1
ATOM 705 O O . LEU A 1 89 ? 19.114 0.464 -22.163 1.00 97.69 89 LEU A O 1
ATOM 709 N N . GLN A 1 90 ? 19.306 -1.026 -20.516 1.00 97.31 90 GLN A N 1
ATOM 710 C CA . GLN A 1 90 ? 20.686 -0.645 -20.199 1.00 97.31 90 GLN A CA 1
ATOM 711 C C . GLN A 1 90 ? 21.706 -1.247 -21.173 1.00 97.31 90 GLN A C 1
ATOM 713 O O . GLN A 1 90 ? 22.598 -0.543 -21.642 1.00 97.31 90 GLN A O 1
ATOM 718 N N . GLU A 1 91 ? 21.555 -2.530 -21.500 1.00 96.00 91 GLU A N 1
ATOM 719 C CA . GLU A 1 91 ? 22.603 -3.357 -22.114 1.00 96.00 91 GLU A CA 1
ATOM 720 C C . GLU A 1 91 ? 22.130 -4.120 -23.365 1.00 96.00 91 GLU A C 1
ATOM 722 O O . GLU A 1 91 ? 22.951 -4.687 -24.082 1.00 96.00 91 GLU A O 1
ATOM 727 N N . GLY A 1 92 ? 20.828 -4.143 -23.670 1.00 94.25 92 GLY A N 1
ATOM 728 C CA . GLY A 1 92 ? 20.259 -4.962 -24.748 1.00 94.25 92 GLY A CA 1
ATOM 729 C C . GLY A 1 92 ? 20.761 -4.569 -26.133 1.00 94.25 92 GLY A C 1
ATOM 730 O O . GLY A 1 92 ? 20.719 -3.397 -26.485 1.00 94.25 92 GLY A O 1
ATOM 731 N N . ASP A 1 93 ? 21.267 -5.520 -26.910 1.00 94.12 93 ASP A N 1
ATOM 732 C CA . ASP A 1 93 ? 21.851 -5.264 -28.231 1.00 94.12 93 ASP A CA 1
ATOM 733 C C . ASP A 1 93 ? 20.882 -4.521 -29.175 1.00 94.12 93 ASP A C 1
ATOM 735 O O . ASP A 1 93 ? 19.735 -4.921 -29.337 1.00 94.12 93 ASP A O 1
ATOM 739 N N . LEU A 1 94 ? 21.346 -3.437 -29.800 1.00 94.88 94 LEU A N 1
ATOM 740 C CA . LEU A 1 94 ? 20.543 -2.618 -30.715 1.00 94.88 94 LEU A CA 1
ATOM 741 C C . LEU A 1 94 ? 20.769 -2.969 -32.194 1.00 94.88 94 LEU A C 1
ATOM 743 O O . LEU A 1 94 ? 20.063 -2.4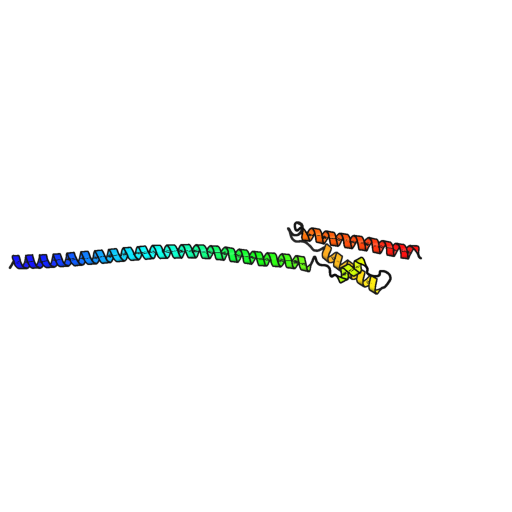45 -33.046 1.00 94.88 94 LEU A O 1
ATOM 747 N N . ALA A 1 95 ? 21.719 -3.857 -32.507 1.00 93.12 95 ALA A N 1
ATOM 748 C CA . ALA A 1 95 ? 22.006 -4.277 -33.878 1.00 93.12 95 ALA A CA 1
ATOM 749 C C . ALA A 1 95 ? 21.227 -5.536 -34.301 1.00 93.12 95 ALA A C 1
ATOM 751 O O . ALA A 1 95 ? 20.957 -5.726 -35.487 1.00 93.12 95 ALA A O 1
ATOM 752 N N . SER A 1 96 ? 20.859 -6.411 -33.359 1.00 95.50 96 SER A N 1
ATOM 753 C CA . SER A 1 96 ? 20.080 -7.617 -33.659 1.00 95.50 96 SER A CA 1
ATOM 754 C C . SER A 1 96 ? 18.572 -7.386 -33.568 1.00 95.50 96 SER A C 1
ATOM 756 O O . SER A 1 96 ? 18.074 -6.730 -32.656 1.00 95.50 96 SER A O 1
ATOM 758 N N . SER A 1 97 ? 17.814 -8.021 -34.469 1.00 95.19 97 SER A N 1
ATOM 759 C CA . SER A 1 97 ? 16.341 -7.966 -34.470 1.00 95.19 97 SER A CA 1
ATOM 760 C C . SER A 1 97 ? 15.734 -8.368 -33.118 1.00 95.19 97 SER A C 1
ATOM 762 O O . SER A 1 97 ? 14.847 -7.680 -32.619 1.00 95.19 97 SER A O 1
ATOM 764 N N . ARG A 1 98 ? 16.268 -9.418 -32.479 1.00 95.50 98 ARG A N 1
ATOM 765 C CA . ARG A 1 98 ? 15.828 -9.867 -31.149 1.00 95.50 98 ARG A CA 1
ATOM 766 C C . ARG A 1 98 ? 16.116 -8.836 -30.055 1.00 95.50 98 ARG A C 1
ATOM 768 O O . ARG A 1 98 ? 15.320 -8.681 -29.132 1.00 95.50 98 ARG A O 1
ATOM 775 N N . GLY A 1 99 ? 17.269 -8.174 -30.117 1.00 95.81 99 GLY A N 1
ATOM 776 C CA . GLY A 1 99 ? 17.648 -7.165 -29.136 1.00 95.81 99 GLY A CA 1
ATOM 777 C C . GLY A 1 99 ? 16.828 -5.879 -29.277 1.00 95.81 99 GLY A C 1
ATOM 778 O O . GLY A 1 99 ? 16.384 -5.336 -28.265 1.00 95.81 99 GLY A O 1
ATOM 779 N N . ILE A 1 100 ? 16.514 -5.473 -30.513 1.00 96.38 100 ILE A N 1
ATOM 780 C CA . ILE A 1 100 ? 15.583 -4.373 -30.804 1.00 96.38 100 ILE A CA 1
ATOM 781 C C . ILE A 1 100 ? 14.199 -4.687 -30.232 1.00 96.38 100 ILE A C 1
ATOM 783 O O . ILE A 1 100 ? 13.673 -3.888 -29.466 1.00 96.38 100 ILE A O 1
ATOM 787 N N . GLU A 1 101 ? 13.639 -5.864 -30.523 1.00 97.62 101 GLU A N 1
ATOM 788 C CA . GLU A 1 101 ? 12.326 -6.275 -30.006 1.00 97.62 101 GLU A CA 1
ATOM 789 C C . GLU A 1 101 ? 12.289 -6.275 -28.468 1.00 97.62 101 GLU A C 1
ATOM 791 O O . GLU A 1 101 ? 11.351 -5.759 -27.856 1.00 97.62 101 GLU A O 1
ATOM 796 N N . ALA A 1 102 ? 13.340 -6.789 -27.820 1.00 97.56 102 ALA A N 1
ATOM 797 C CA . ALA A 1 102 ? 13.455 -6.768 -26.364 1.00 97.56 102 ALA A CA 1
ATOM 798 C C . ALA A 1 102 ? 13.518 -5.338 -25.798 1.00 97.56 102 ALA A C 1
ATOM 800 O O . ALA A 1 102 ? 12.878 -5.058 -24.781 1.00 97.56 102 ALA A O 1
ATOM 801 N N . CYS A 1 103 ? 14.263 -4.437 -26.445 1.00 97.75 103 CYS A N 1
ATOM 802 C CA . CYS A 1 103 ? 14.345 -3.029 -26.059 1.00 97.75 103 CYS A CA 1
ATOM 803 C C . CYS A 1 103 ? 13.012 -2.301 -26.255 1.00 97.75 103 CYS A C 1
ATOM 805 O O . CYS A 1 103 ? 12.617 -1.541 -25.376 1.00 97.75 103 CYS A O 1
ATOM 807 N N . THR A 1 104 ? 12.303 -2.555 -27.358 1.00 97.56 104 THR A N 1
ATOM 808 C CA . THR A 1 104 ? 10.981 -1.974 -27.633 1.00 97.56 104 THR A CA 1
ATOM 809 C C . THR A 1 104 ? 9.972 -2.399 -26.574 1.00 97.56 104 THR A C 1
ATOM 811 O O . THR A 1 104 ? 9.393 -1.543 -25.913 1.00 97.56 104 THR A O 1
ATOM 814 N N . ASN A 1 105 ? 9.856 -3.704 -26.309 1.00 98.00 105 ASN A N 1
ATOM 815 C CA . ASN A 1 105 ? 8.966 -4.220 -25.265 1.00 98.00 105 ASN A CA 1
ATOM 816 C C . ASN A 1 105 ? 9.301 -3.636 -23.881 1.00 98.00 105 ASN A C 1
ATOM 818 O O . ASN A 1 105 ? 8.414 -3.320 -23.092 1.00 98.00 105 ASN A O 1
ATOM 822 N N . ALA A 1 106 ? 10.592 -3.480 -23.570 1.00 98.19 106 ALA A N 1
ATOM 823 C CA . ALA A 1 106 ? 11.028 -2.878 -22.316 1.00 98.19 106 ALA A CA 1
ATOM 824 C C . ALA A 1 106 ? 10.741 -1.370 -22.234 1.00 98.19 106 ALA A C 1
ATOM 826 O O . ALA A 1 106 ? 10.407 -0.877 -21.157 1.00 98.19 106 ALA A O 1
ATOM 827 N N . ALA A 1 107 ? 10.858 -0.645 -23.347 1.00 97.81 107 ALA A N 1
ATOM 828 C CA . ALA A 1 107 ? 10.537 0.775 -23.425 1.00 97.81 107 ALA A CA 1
ATOM 829 C C . ALA A 1 107 ? 9.031 1.015 -23.264 1.00 97.81 107 ALA A C 1
ATOM 831 O O . ALA A 1 107 ? 8.645 1.924 -22.530 1.00 97.81 107 ALA A O 1
ATOM 832 N N . ASP A 1 108 ? 8.195 0.164 -23.863 1.00 97.69 108 ASP A N 1
ATOM 833 C CA . ASP A 1 108 ? 6.741 0.205 -23.692 1.00 97.69 108 ASP A CA 1
ATOM 834 C C . ASP A 1 108 ? 6.345 -0.072 -22.238 1.00 97.69 108 ASP A C 1
ATOM 836 O O . ASP A 1 108 ? 5.559 0.679 -21.659 1.00 97.69 108 ASP A O 1
ATOM 840 N N . ALA A 1 109 ? 6.941 -1.090 -21.608 1.00 97.56 109 ALA A N 1
ATOM 841 C CA . ALA A 1 109 ? 6.722 -1.379 -20.191 1.00 97.56 109 ALA A CA 1
ATOM 842 C C . ALA A 1 109 ? 7.142 -0.200 -19.294 1.00 97.56 109 ALA A C 1
ATOM 844 O O . ALA A 1 109 ? 6.389 0.211 -18.413 1.00 97.56 109 ALA A O 1
ATOM 845 N N . LEU A 1 110 ? 8.310 0.402 -19.548 1.00 97.75 110 LEU A N 1
ATOM 846 C CA . LEU A 1 110 ? 8.764 1.585 -18.813 1.00 97.75 110 LEU A CA 1
ATOM 847 C C . LEU A 1 110 ? 7.798 2.766 -18.995 1.00 97.75 110 LEU A C 1
ATOM 849 O O . LEU A 1 110 ? 7.469 3.439 -18.019 1.00 97.75 110 LEU A O 1
ATOM 853 N N . LEU A 1 111 ? 7.314 3.010 -20.216 1.00 96.12 111 LEU A N 1
ATOM 854 C CA . LEU A 1 111 ? 6.350 4.073 -20.499 1.00 96.12 111 LEU A CA 1
ATOM 855 C C . LEU A 1 111 ? 5.027 3.854 -19.754 1.00 96.12 111 LEU A C 1
ATOM 857 O O . LEU A 1 111 ? 4.475 4.807 -19.204 1.00 96.12 111 LEU A O 1
ATOM 861 N N . GLN A 1 112 ? 4.542 2.611 -19.699 1.00 95.25 112 GLN A N 1
ATOM 862 C CA . GLN A 1 112 ? 3.352 2.251 -18.927 1.00 95.25 112 GLN A CA 1
ATOM 863 C C . GLN A 1 112 ? 3.540 2.569 -17.441 1.00 95.25 112 GLN A C 1
ATOM 865 O O . GLN A 1 112 ? 2.702 3.268 -16.875 1.00 95.25 112 GLN A O 1
ATOM 870 N N . CYS A 1 113 ? 4.658 2.153 -16.834 1.00 95.75 113 CYS A N 1
ATOM 871 C CA . CYS A 1 113 ? 4.969 2.444 -15.430 1.00 95.75 113 CYS A CA 1
ATOM 872 C C . CYS A 1 113 ? 5.103 3.950 -15.144 1.00 95.75 113 CYS A C 1
ATOM 874 O O . CYS A 1 113 ? 4.703 4.426 -14.084 1.00 95.75 113 CYS A O 1
ATOM 876 N N . MET A 1 114 ? 5.659 4.726 -16.079 1.00 94.50 114 MET A N 1
ATOM 877 C CA . MET A 1 114 ? 5.818 6.178 -15.919 1.00 94.50 114 MET A CA 1
ATOM 878 C C . MET A 1 114 ? 4.498 6.949 -16.031 1.00 94.50 114 MET A C 1
ATOM 880 O O . MET A 1 114 ? 4.370 8.013 -15.428 1.00 94.50 114 MET A O 1
ATOM 884 N N . ASN A 1 115 ? 3.531 6.422 -16.784 1.00 93.75 115 ASN A N 1
ATOM 885 C CA . ASN A 1 115 ? 2.246 7.073 -17.052 1.00 93.75 115 ASN A CA 1
ATOM 886 C C . ASN A 1 115 ? 1.110 6.582 -16.141 1.00 93.75 115 ASN A C 1
ATOM 888 O O . ASN A 1 115 ? -0.057 6.891 -16.390 1.00 93.75 115 ASN A O 1
ATOM 892 N N . VAL A 1 116 ? 1.425 5.821 -15.090 1.00 93.94 116 VAL A N 1
ATOM 893 C CA . VAL A 1 116 ? 0.439 5.383 -14.098 1.00 93.94 116 VAL A CA 1
ATOM 894 C C . VAL A 1 116 ? -0.230 6.602 -13.468 1.00 93.94 116 VAL A C 1
ATOM 896 O O . VAL A 1 116 ? 0.431 7.483 -12.915 1.00 93.94 116 VAL A O 1
ATOM 899 N N . ALA A 1 117 ? -1.562 6.633 -13.512 1.00 93.75 117 ALA A N 1
ATOM 900 C CA . ALA A 1 117 ? -2.352 7.661 -12.851 1.00 93.75 117 ALA A CA 1
ATOM 901 C C . ALA A 1 117 ? -2.279 7.475 -11.327 1.00 93.75 117 ALA A C 1
ATOM 903 O O . ALA A 1 117 ? -2.998 6.663 -10.740 1.00 93.75 117 ALA A O 1
ATOM 904 N N . LEU A 1 118 ? -1.377 8.217 -10.686 1.00 93.38 118 LEU A N 1
ATOM 905 C CA . LEU A 1 118 ? -1.236 8.216 -9.236 1.00 93.38 118 LEU A CA 1
ATOM 906 C C . LEU A 1 118 ? -2.494 8.781 -8.565 1.00 93.38 118 LEU A C 1
ATOM 908 O O . LEU A 1 118 ? -3.073 9.772 -9.013 1.00 93.38 118 LEU A O 1
ATOM 912 N N . ARG A 1 119 ? -2.905 8.147 -7.465 1.00 94.12 119 ARG A N 1
ATOM 913 C CA . ARG A 1 119 ? -4.009 8.618 -6.625 1.00 94.12 119 ARG A CA 1
ATOM 914 C C . ARG A 1 119 ? -3.535 9.770 -5.728 1.00 94.12 119 ARG A C 1
ATOM 916 O O . ARG A 1 119 ? -2.332 9.879 -5.471 1.00 94.12 119 ARG A O 1
ATOM 923 N N . PRO A 1 120 ? -4.451 10.624 -5.236 1.00 93.69 120 PRO A N 1
ATOM 924 C CA . PRO A 1 120 ? -4.089 11.747 -4.376 1.00 93.69 120 PRO A CA 1
ATOM 925 C C . PRO A 1 120 ? -3.219 11.319 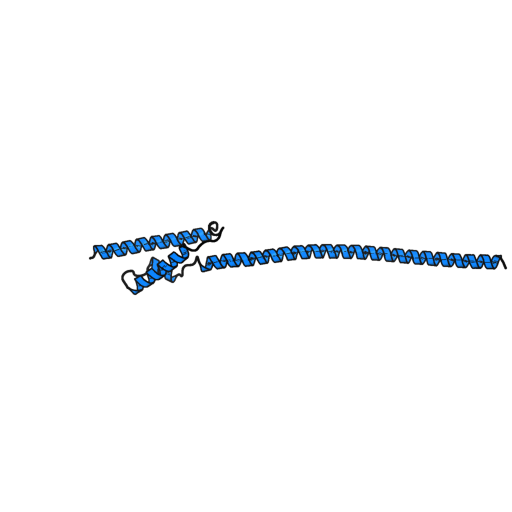-3.186 1.00 93.69 120 PRO A C 1
ATOM 927 O O . PRO A 1 120 ? -3.550 10.366 -2.485 1.00 93.69 120 PRO A O 1
ATOM 930 N N . GLY A 1 121 ? -2.108 12.023 -2.960 1.00 92.06 121 GLY A N 1
ATOM 931 C CA . GLY A 1 121 ? -1.179 11.757 -1.860 1.00 92.06 121 GLY A CA 1
ATOM 932 C C . GLY A 1 121 ? -0.054 10.772 -2.195 1.00 92.06 121 GLY A C 1
ATOM 933 O O . GLY A 1 121 ? 0.973 10.793 -1.517 1.00 92.06 121 GLY A O 1
ATOM 934 N N . HIS A 1 122 ? -0.169 9.959 -3.253 1.00 95.19 122 HIS A N 1
ATOM 935 C CA . HIS A 1 122 ? 0.927 9.074 -3.682 1.00 95.19 122 HIS A CA 1
ATOM 936 C C . HIS A 1 122 ? 2.168 9.856 -4.117 1.00 95.19 122 HIS A C 1
ATOM 938 O O . HIS A 1 122 ? 3.294 9.435 -3.865 1.00 95.19 122 HIS A O 1
ATOM 944 N N . ASP A 1 123 ? 1.965 11.021 -4.722 1.00 90.44 123 ASP A N 1
ATOM 945 C CA . ASP A 1 123 ? 3.008 11.958 -5.124 1.00 90.44 123 ASP A CA 1
ATOM 946 C C . ASP A 1 123 ? 3.781 12.546 -3.932 1.00 90.44 123 ASP A C 1
ATOM 948 O O . ASP A 1 123 ? 4.911 12.999 -4.098 1.00 90.44 123 ASP A O 1
ATOM 952 N N . MET A 1 124 ? 3.224 12.505 -2.717 1.00 94.00 124 MET A N 1
ATOM 953 C CA . MET A 1 124 ? 3.914 12.939 -1.497 1.00 94.00 124 MET A CA 1
ATOM 954 C C . MET A 1 124 ? 4.871 11.872 -0.948 1.00 94.00 124 MET A C 1
ATOM 956 O O . MET A 1 124 ? 5.790 12.207 -0.196 1.00 94.00 124 MET A O 1
ATOM 960 N N . LEU A 1 125 ? 4.702 10.605 -1.338 1.00 95.00 125 LEU A N 1
ATOM 961 C CA . LEU A 1 125 ? 5.518 9.495 -0.852 1.00 95.00 125 LEU A CA 1
ATOM 962 C C . LEU A 1 125 ? 6.930 9.557 -1.444 1.00 95.00 125 LEU A C 1
ATOM 964 O O . LEU A 1 125 ? 7.126 9.510 -2.659 1.00 95.00 125 LEU A O 1
ATOM 968 N N . LEU A 1 126 ? 7.941 9.589 -0.572 1.00 96.00 126 LEU A N 1
ATOM 969 C CA . LEU A 1 126 ? 9.347 9.644 -0.986 1.00 96.00 126 LEU A CA 1
ATOM 970 C C . LEU A 1 126 ? 9.734 8.472 -1.902 1.00 96.00 126 LEU A C 1
ATOM 972 O O . LEU A 1 126 ? 10.430 8.681 -2.893 1.00 96.00 126 LEU A O 1
ATOM 976 N N . ALA A 1 127 ? 9.246 7.264 -1.608 1.00 94.44 127 ALA A N 1
ATOM 977 C CA . ALA A 1 127 ? 9.511 6.074 -2.416 1.00 94.44 127 ALA A CA 1
ATOM 978 C C . ALA A 1 127 ? 8.999 6.222 -3.860 1.00 94.44 127 ALA A C 1
ATOM 980 O O . ALA A 1 127 ? 9.680 5.819 -4.800 1.00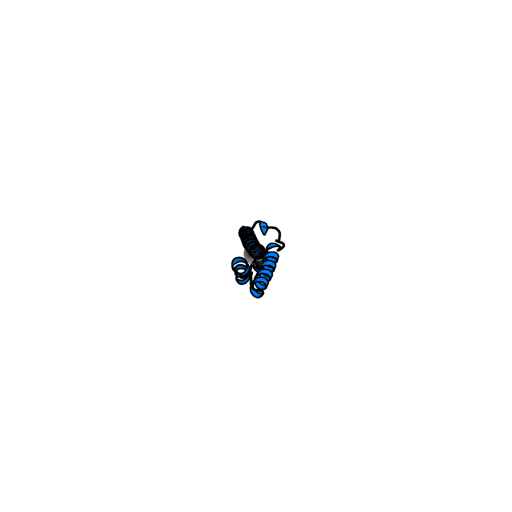 94.44 127 ALA A O 1
ATOM 981 N N . ILE A 1 128 ? 7.838 6.861 -4.049 1.00 95.25 128 ILE A N 1
ATOM 982 C CA . ILE A 1 128 ? 7.265 7.106 -5.377 1.00 95.25 128 ILE A CA 1
ATOM 983 C C . ILE A 1 128 ? 8.094 8.131 -6.143 1.00 95.25 128 ILE A C 1
ATOM 985 O O . ILE A 1 128 ? 8.456 7.875 -7.289 1.00 95.25 128 ILE A O 1
ATOM 989 N N . LYS A 1 129 ? 8.492 9.233 -5.495 1.00 95.19 129 LYS A N 1
ATOM 990 C CA . LYS A 1 129 ? 9.392 10.228 -6.106 1.00 95.19 129 LYS A CA 1
ATOM 991 C C . LYS A 1 129 ? 10.719 9.603 -6.542 1.00 95.19 129 LYS A C 1
ATOM 993 O O . LYS A 1 129 ? 11.181 9.838 -7.654 1.00 95.19 129 LYS A O 1
ATOM 998 N N . GLN A 1 130 ? 11.318 8.776 -5.684 1.00 96.31 130 GLN A N 1
ATOM 999 C CA . GLN A 1 130 ? 12.562 8.069 -5.996 1.00 96.31 130 GLN A CA 1
ATOM 1000 C C . GLN A 1 130 ? 12.388 7.098 -7.166 1.00 96.31 130 GLN A C 1
ATOM 1002 O O . GLN A 1 130 ? 13.240 7.042 -8.049 1.00 96.31 130 GLN A O 1
ATOM 1007 N N . GLN A 1 131 ? 11.283 6.354 -7.206 1.00 96.50 131 GLN A N 1
ATOM 1008 C CA . GLN A 1 131 ? 11.022 5.411 -8.287 1.00 96.50 131 GLN A CA 1
ATOM 1009 C C . GLN A 1 131 ? 10.768 6.120 -9.625 1.00 96.50 131 GLN A C 1
ATOM 1011 O O . GLN A 1 131 ? 11.329 5.718 -10.643 1.00 96.50 131 GLN A O 1
ATOM 1016 N N . GLN A 1 132 ? 10.008 7.219 -9.629 1.00 95.75 132 GLN A N 1
ATOM 1017 C CA . GLN A 1 132 ? 9.826 8.058 -10.818 1.00 95.75 132 GLN A CA 1
ATOM 1018 C C . GLN A 1 132 ? 11.154 8.631 -11.325 1.00 95.75 132 GLN A C 1
ATOM 1020 O O . GLN A 1 132 ? 11.399 8.623 -12.533 1.00 95.75 132 GLN A O 1
ATOM 1025 N N . GLN A 1 133 ? 12.038 9.067 -10.420 1.00 97.25 133 GLN A N 1
ATOM 1026 C CA . GLN A 1 133 ? 13.376 9.518 -10.800 1.00 97.25 133 GLN A CA 1
ATOM 1027 C C . GLN A 1 133 ? 14.171 8.392 -11.469 1.00 97.25 133 GLN A C 1
ATOM 1029 O O . GLN A 1 133 ? 14.698 8.590 -12.559 1.00 97.25 133 GLN A O 1
ATOM 1034 N N . ARG A 1 134 ? 14.183 7.186 -10.886 1.00 97.12 134 ARG A N 1
ATOM 1035 C CA . ARG A 1 134 ? 14.873 6.021 -11.471 1.00 97.12 134 ARG A CA 1
ATOM 1036 C C . ARG A 1 134 ? 14.358 5.681 -12.867 1.00 97.12 134 ARG A C 1
ATOM 1038 O O . ARG A 1 134 ? 15.149 5.352 -13.748 1.00 97.12 134 ARG A O 1
ATOM 1045 N N . PHE A 1 135 ? 13.047 5.764 -13.082 1.00 97.62 135 PHE A N 1
ATOM 1046 C CA . PHE A 1 135 ? 12.447 5.589 -14.403 1.00 97.62 135 PHE A CA 1
ATOM 1047 C C . PHE A 1 135 ? 12.882 6.677 -15.389 1.00 97.62 135 PHE A C 1
ATOM 1049 O O . PHE A 1 135 ? 13.229 6.363 -16.528 1.00 97.62 135 PHE A O 1
ATOM 1056 N N . SER A 1 136 ? 12.932 7.938 -14.952 1.00 97.88 136 SER A N 1
ATOM 1057 C CA . SER A 1 136 ? 13.440 9.038 -15.776 1.00 97.88 136 SER A CA 1
ATOM 1058 C C . SER A 1 136 ? 14.912 8.843 -16.154 1.00 97.88 136 SER A C 1
ATOM 1060 O O . SER A 1 136 ? 15.257 9.013 -17.324 1.00 97.88 136 SER A O 1
ATOM 1062 N N . ASP A 1 137 ? 15.755 8.430 -15.205 1.00 98.12 137 ASP A N 1
ATOM 1063 C CA . ASP A 1 137 ? 17.180 8.162 -15.433 1.00 98.12 137 ASP A CA 1
ATOM 1064 C C . ASP A 1 137 ? 17.373 7.010 -16.429 1.00 98.12 137 ASP A C 1
ATOM 1066 O O . ASP A 1 137 ? 18.179 7.102 -17.357 1.00 98.12 137 ASP A O 1
ATOM 1070 N N . LEU A 1 138 ? 16.594 5.931 -16.280 1.00 98.19 138 LEU A N 1
ATOM 1071 C CA . LEU A 1 138 ? 16.626 4.782 -17.184 1.00 98.19 138 LEU A CA 1
ATOM 1072 C C . LEU A 1 138 ? 16.203 5.171 -18.606 1.00 98.19 138 LEU A C 1
ATOM 1074 O O . LEU A 1 138 ? 16.864 4.788 -19.573 1.00 98.19 138 LEU A O 1
ATOM 1078 N N . ARG A 1 139 ? 15.136 5.970 -18.730 1.00 98.19 139 ARG A N 1
ATOM 1079 C CA . ARG A 1 139 ? 14.668 6.515 -20.009 1.00 98.19 139 ARG A CA 1
ATOM 1080 C C . ARG A 1 139 ? 15.742 7.374 -20.670 1.00 98.19 139 ARG A C 1
ATOM 1082 O O . ARG A 1 139 ? 16.010 7.205 -21.856 1.00 98.19 139 ARG A O 1
ATOM 1089 N N . GLU A 1 140 ? 16.356 8.290 -19.922 1.00 98.19 140 GLU A N 1
ATOM 1090 C CA . GLU A 1 140 ? 17.386 9.183 -20.457 1.00 98.19 140 GLU A CA 1
ATOM 1091 C C . GLU A 1 140 ? 18.633 8.403 -20.896 1.00 98.19 140 GLU A C 1
ATOM 1093 O O . GLU A 1 140 ? 19.166 8.633 -21.983 1.00 98.19 140 GLU A O 1
ATOM 1098 N N . HIS A 1 141 ? 19.065 7.431 -20.091 1.00 98.00 141 HIS A N 1
ATOM 1099 C CA . HIS A 1 141 ? 20.166 6.540 -20.438 1.00 98.00 141 HIS A CA 1
ATOM 1100 C C . HIS A 1 141 ? 19.891 5.777 -21.740 1.00 98.00 1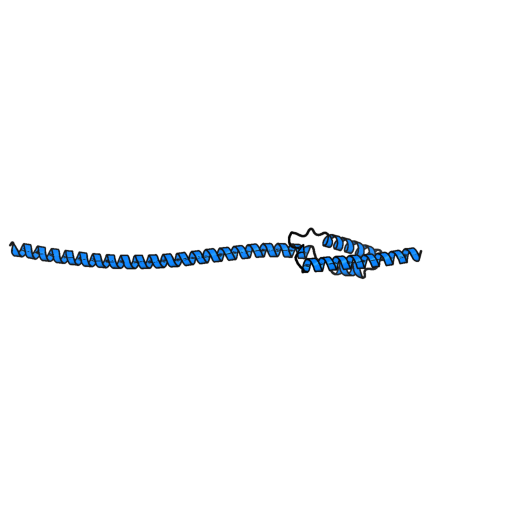41 HIS A C 1
ATOM 1102 O O . HIS A 1 141 ? 20.721 5.788 -22.654 1.00 98.00 141 HIS A O 1
ATOM 1108 N N . PHE A 1 142 ? 18.717 5.149 -21.852 1.00 98.25 142 PHE A N 1
ATOM 1109 C CA . PHE A 1 142 ? 18.334 4.421 -23.060 1.00 98.25 142 PHE A CA 1
ATOM 1110 C C . PHE A 1 142 ? 18.261 5.343 -24.285 1.00 98.25 142 PHE A C 1
ATOM 1112 O O . PHE A 1 142 ? 18.790 4.993 -25.337 1.00 98.25 142 PHE A O 1
ATOM 1119 N N . ALA A 1 143 ? 17.699 6.548 -24.145 1.00 97.81 143 ALA A N 1
ATOM 1120 C CA . ALA A 1 143 ? 17.624 7.524 -25.231 1.00 97.81 143 ALA A CA 1
ATOM 1121 C C . ALA A 1 143 ? 19.014 7.929 -25.753 1.00 97.81 143 ALA A C 1
ATOM 1123 O O . ALA A 1 143 ? 19.237 7.936 -26.964 1.00 97.81 143 ALA A O 1
ATOM 1124 N N . ARG A 1 144 ? 19.977 8.203 -24.858 1.00 97.50 144 ARG A N 1
ATOM 1125 C CA . ARG A 1 144 ? 21.369 8.507 -25.251 1.00 97.50 144 ARG A CA 1
ATOM 1126 C C . ARG A 1 144 ? 22.019 7.335 -25.985 1.00 97.50 144 ARG A C 1
ATOM 1128 O O . ARG A 1 144 ? 22.688 7.532 -26.998 1.00 97.50 144 ARG A O 1
ATOM 1135 N N . ARG A 1 145 ? 21.808 6.116 -25.487 1.00 96.69 145 ARG A N 1
ATOM 1136 C CA . ARG A 1 145 ? 22.345 4.889 -26.080 1.00 96.69 145 ARG A CA 1
ATOM 1137 C C . ARG A 1 145 ? 21.780 4.639 -27.477 1.00 96.69 145 ARG A C 1
ATOM 1139 O O . ARG A 1 145 ? 22.543 4.362 -28.401 1.00 96.69 145 ARG A O 1
ATOM 1146 N N . LEU A 1 146 ? 20.469 4.800 -27.640 1.00 96.19 146 LEU A N 1
ATOM 1147 C CA . LEU A 1 146 ? 19.795 4.686 -28.928 1.00 96.19 146 LEU A CA 1
ATOM 1148 C C . LEU A 1 146 ? 20.298 5.745 -29.916 1.00 96.19 146 LEU A C 1
ATOM 1150 O O . LEU A 1 146 ? 20.647 5.405 -31.042 1.00 96.19 146 LEU A O 1
ATOM 1154 N N . ALA A 1 147 ? 20.418 7.004 -29.487 1.00 96.19 147 ALA A N 1
ATOM 1155 C CA . ALA 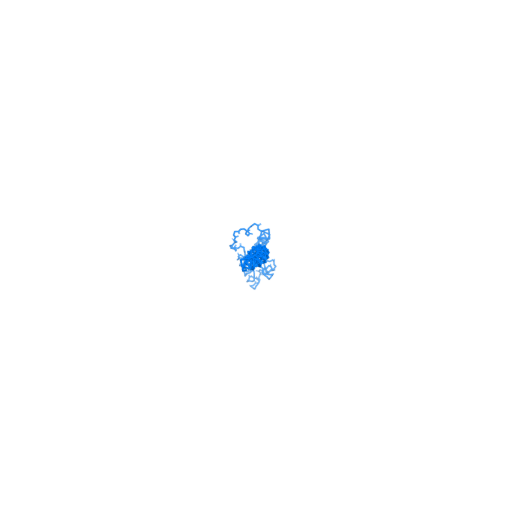A 1 147 ? 20.950 8.079 -30.323 1.00 96.19 147 ALA A CA 1
ATOM 1156 C C . ALA A 1 147 ? 22.395 7.805 -30.773 1.00 96.19 147 ALA A C 1
ATOM 1158 O O . ALA A 1 147 ? 22.721 7.978 -31.944 1.00 96.19 147 ALA A O 1
ATOM 1159 N N . SER A 1 148 ? 23.257 7.329 -29.868 1.00 95.38 148 SER A N 1
ATOM 1160 C CA . SER A 1 148 ? 24.631 6.950 -30.212 1.00 95.38 148 SER A CA 1
ATOM 1161 C C . SER A 1 148 ? 24.677 5.787 -31.204 1.00 95.38 148 SER A C 1
ATOM 1163 O O . SER A 1 148 ? 25.478 5.829 -32.136 1.00 95.38 148 SER A O 1
ATOM 1165 N N . HIS A 1 149 ? 23.821 4.776 -31.035 1.00 94.38 149 HIS A N 1
ATOM 1166 C CA . HIS A 1 149 ? 23.724 3.666 -31.978 1.00 94.38 149 HIS A CA 1
ATOM 1167 C C . HIS A 1 149 ? 23.284 4.146 -33.366 1.00 94.38 149 HIS A C 1
ATOM 1169 O O . HIS A 1 149 ? 23.953 3.839 -34.348 1.00 94.38 149 HIS A O 1
ATOM 1175 N N . LEU A 1 150 ? 22.223 4.956 -33.440 1.00 94.12 150 LEU A N 1
ATOM 1176 C CA . LEU A 1 150 ? 21.740 5.527 -34.698 1.00 94.12 150 LEU A CA 1
ATOM 1177 C C . LEU A 1 150 ? 22.814 6.382 -35.379 1.00 94.12 150 LEU A C 1
ATOM 1179 O O . LEU A 1 150 ? 23.065 6.198 -36.564 1.00 94.12 150 LEU A O 1
ATOM 1183 N N . ASN A 1 151 ? 23.504 7.251 -34.635 1.00 94.38 151 ASN A N 1
ATOM 1184 C CA . ASN A 1 151 ? 24.610 8.043 -35.177 1.00 94.38 151 ASN A CA 1
ATOM 1185 C C . ASN A 1 151 ? 25.710 7.156 -35.769 1.00 94.38 151 ASN A C 1
ATOM 1187 O O . ASN A 1 151 ? 26.175 7.425 -36.869 1.00 94.38 151 ASN A O 1
ATOM 1191 N N . ASN A 1 152 ? 26.105 6.082 -35.081 1.00 91.19 152 ASN A N 1
ATOM 1192 C CA . ASN A 1 152 ? 27.124 5.168 -35.598 1.00 91.19 152 ASN A CA 1
ATOM 1193 C C . ASN A 1 152 ? 26.657 4.449 -36.869 1.00 91.19 152 ASN A C 1
ATOM 1195 O O . ASN A 1 152 ? 27.433 4.333 -37.810 1.00 91.19 152 ASN A O 1
ATOM 1199 N N . VAL A 1 153 ? 25.397 4.006 -36.918 1.00 92.12 153 VAL A N 1
ATOM 1200 C CA . VAL A 1 153 ? 24.825 3.350 -38.103 1.00 92.12 153 VAL A CA 1
ATOM 1201 C C . VAL A 1 153 ? 24.749 4.312 -39.291 1.00 92.12 153 VAL A C 1
ATOM 1203 O O . VAL A 1 153 ? 25.091 3.917 -40.399 1.00 92.12 153 VAL A O 1
ATOM 1206 N N . PHE A 1 154 ? 24.353 5.569 -39.074 1.00 90.00 154 PHE A N 1
ATOM 1207 C CA . PHE A 1 154 ? 24.234 6.566 -40.143 1.00 90.00 154 PHE A CA 1
ATOM 1208 C C . PHE A 1 154 ? 25.570 7.168 -40.595 1.00 90.00 154 PHE A C 1
ATOM 1210 O O . PHE A 1 154 ? 25.658 7.622 -41.726 1.00 90.00 154 PHE A O 1
ATOM 1217 N N . VAL A 1 155 ? 26.596 7.203 -39.736 1.00 83.38 155 VAL A N 1
ATOM 1218 C CA . VAL A 1 155 ? 27.942 7.703 -40.086 1.00 83.38 155 VAL A CA 1
ATOM 1219 C C . VAL A 1 155 ? 28.809 6.617 -40.739 1.00 83.38 155 VAL A C 1
ATOM 1221 O O . VAL A 1 155 ? 29.746 6.941 -41.462 1.00 83.38 155 VAL A O 1
ATOM 1224 N N . GLN A 1 156 ? 28.536 5.333 -40.473 1.00 64.81 156 GLN A N 1
ATOM 1225 C CA . GLN A 1 156 ? 29.244 4.200 -41.091 1.00 64.81 156 GLN A CA 1
ATOM 1226 C C . GLN A 1 156 ? 28.623 3.719 -42.417 1.00 64.81 156 GLN A C 1
ATOM 1228 O O . GLN A 1 156 ? 29.197 2.830 -43.049 1.00 64.81 156 GLN A O 1
ATOM 1233 N N . GLN A 1 157 ? 27.483 4.282 -42.829 1.00 48.66 157 GLN A N 1
ATOM 1234 C CA . GLN A 1 157 ? 26.904 4.139 -44.173 1.00 48.66 157 GLN A CA 1
ATOM 1235 C C . GLN A 1 157 ? 27.284 5.333 -45.047 1.00 48.66 157 GLN A C 1
ATOM 1237 O O . GLN A 1 157 ? 27.456 5.111 -46.266 1.00 48.66 157 GLN A O 1
#

InterPro domains:
  IPR019160 Exocyst complex component Sec3, coiled-coil [PF09763] (1-115)

Foldseek 3Di:
DVVVVVVVVVVVVVVVVVVVVVVVVVVVVVVVVVVVVVVVVVVVVVVVVVVVVVVVVVVVVVVVVVVVVVLVVLCVVQLDQDPQLLCLLQPQDPPDPVSVVSPVVSVVSLVRSLPDDRDPPCVVDPVSVVSNVVSVVSVVNSVVVVVVVVVVVVVVD

pLDDT: mean 93.24, std 9.43, range [48.66, 98.56]

Organism: Neotoma lepida (NCBI:txid56216)